Protein AF-A0A951RHQ1-F1 (afdb_monomer)

Foldseek 3Di:
DPFDDDPVRCCVVPPQCPPPVNCLQAVPVDGDAAEDFPDDDDPPVLVVVVVVRVVVCVVVVHNHYDYDDDPPDVSVVVNVVPDDNDDCVVSCVPVDDDDDDDCVPPDPVRVVCVVPDDDGDGSVVVD

Secondary structure (DSSP, 8-state):
-----SHHHHHHHHTGGG-TTTTTT--TTS---EE--S----TT-HHHHHHHHHHHHHHTT-S-EE----TT-HHHHHHHHHS---TTHHHHTT---------TT--HHHHHHHHHSPP---GGGG-

Structure (mmCIF, N/CA/C/O backbone):
data_AF-A0A951RHQ1-F1
#
_entry.id   AF-A0A951RHQ1-F1
#
loop_
_atom_site.group_PDB
_atom_site.id
_atom_site.type_symbol
_atom_site.label_atom_id
_atom_site.label_alt_id
_atom_site.label_comp_id
_atom_site.label_asym_id
_atom_site.label_entity_id
_atom_site.label_seq_id
_atom_site.pdbx_PDB_ins_code
_atom_site.Cartn_x
_atom_site.Cartn_y
_atom_site.Cartn_z
_atom_site.occupancy
_atom_site.B_iso_or_equiv
_atom_site.auth_seq_id
_atom_site.auth_comp_id
_atom_site.auth_asym_id
_atom_site.auth_atom_id
_atom_site.pdbx_PDB_model_num
ATOM 1 N N . VAL A 1 1 ? 11.189 13.349 -0.054 1.00 43.34 1 VAL A N 1
ATOM 2 C CA . VAL A 1 1 ? 11.544 12.596 1.179 1.00 43.34 1 VAL A CA 1
ATOM 3 C C . VAL A 1 1 ? 12.939 13.007 1.649 1.00 43.34 1 VAL A C 1
ATOM 5 O O . VAL A 1 1 ? 13.903 12.662 0.983 1.00 43.34 1 VAL A O 1
ATOM 8 N N . LYS A 1 2 ? 13.087 13.808 2.721 1.00 42.66 2 LYS A N 1
ATOM 9 C CA . LYS A 1 2 ? 14.414 14.354 3.096 1.00 42.66 2 LYS A CA 1
ATOM 10 C C . LYS A 1 2 ? 15.282 13.439 3.964 1.00 42.66 2 LYS A C 1
ATOM 12 O O . LYS A 1 2 ? 16.488 13.649 3.950 1.00 42.66 2 LYS A O 1
ATOM 17 N N . ARG A 1 3 ? 14.744 12.430 4.664 1.00 47.66 3 ARG A N 1
ATOM 18 C CA . ARG A 1 3 ? 15.541 11.399 5.367 1.00 47.66 3 ARG A CA 1
ATOM 19 C C . ARG A 1 3 ? 14.723 10.116 5.542 1.00 47.66 3 ARG A C 1
ATOM 21 O O . ARG A 1 3 ? 13.758 10.127 6.293 1.00 47.66 3 ARG A O 1
ATOM 28 N N . MET A 1 4 ? 15.115 9.024 4.883 1.00 55.66 4 MET A N 1
ATOM 29 C CA . MET A 1 4 ? 14.712 7.679 5.314 1.00 55.66 4 MET A CA 1
ATOM 30 C C . MET A 1 4 ? 15.668 7.240 6.435 1.00 55.66 4 MET A C 1
ATOM 32 O O . MET A 1 4 ? 16.883 7.253 6.215 1.00 55.66 4 MET A O 1
AT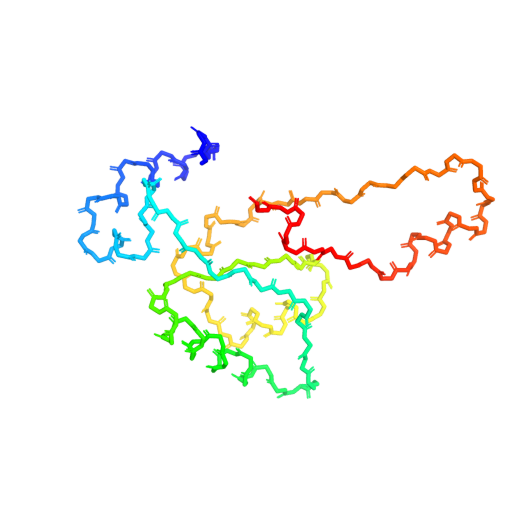OM 36 N N . PRO A 1 5 ? 15.180 6.918 7.643 1.00 45.75 5 PRO A N 1
ATOM 37 C CA . PRO A 1 5 ? 16.037 6.512 8.751 1.00 45.75 5 PRO A CA 1
ATOM 38 C C . PRO A 1 5 ? 16.599 5.091 8.563 1.00 45.75 5 PRO A C 1
ATOM 40 O O . PRO A 1 5 ? 16.001 4.239 7.912 1.00 45.75 5 PRO A O 1
ATOM 43 N N . GLY A 1 6 ? 17.759 4.828 9.173 1.00 61.56 6 GLY A N 1
ATOM 44 C CA . GLY A 1 6 ? 18.372 3.496 9.246 1.00 61.56 6 GLY A CA 1
ATOM 45 C C . GLY A 1 6 ? 19.452 3.203 8.197 1.00 61.56 6 GLY A C 1
ATOM 46 O O . GLY A 1 6 ? 19.715 3.985 7.283 1.00 61.56 6 GLY A O 1
ATOM 47 N N . PHE A 1 7 ? 20.107 2.048 8.352 1.00 61.94 7 PHE A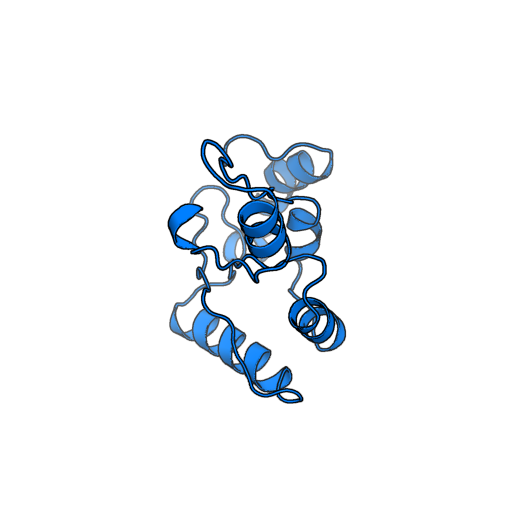 N 1
ATOM 48 C CA . PHE A 1 7 ? 21.171 1.558 7.461 1.00 61.94 7 PHE A CA 1
ATOM 49 C C . PHE A 1 7 ? 20.718 1.503 5.991 1.00 61.94 7 PHE A C 1
ATOM 51 O O . PHE A 1 7 ? 21.440 1.932 5.093 1.00 61.94 7 PHE A O 1
ATOM 58 N N . TRP A 1 8 ? 19.471 1.088 5.767 1.00 62.00 8 TRP A N 1
ATOM 59 C CA . TRP A 1 8 ? 18.847 1.028 4.448 1.00 62.00 8 TRP A CA 1
ATOM 60 C C . TRP A 1 8 ? 18.655 2.401 3.796 1.00 62.00 8 TRP A C 1
ATOM 62 O O . TRP A 1 8 ? 18.864 2.526 2.594 1.00 62.00 8 TRP A O 1
ATOM 72 N N . GLY A 1 9 ? 18.378 3.455 4.571 1.00 62.78 9 GLY A N 1
ATOM 73 C CA . GLY A 1 9 ? 18.279 4.821 4.049 1.00 62.78 9 GLY A CA 1
ATOM 74 C C . GLY A 1 9 ? 19.594 5.332 3.450 1.00 62.78 9 GLY A C 1
ATOM 75 O O . GLY A 1 9 ? 19.583 6.017 2.428 1.00 62.78 9 GLY A O 1
ATOM 76 N N . LYS A 1 10 ? 20.742 4.939 4.021 1.00 67.06 10 LYS A N 1
ATOM 77 C CA . LYS A 1 10 ? 22.067 5.246 3.451 1.00 67.06 10 LYS A CA 1
ATOM 78 C C . LYS A 1 10 ? 22.333 4.468 2.160 1.00 67.06 10 LYS A C 1
ATOM 80 O O . LYS A 1 10 ? 22.892 5.041 1.232 1.00 67.06 10 LYS A O 1
ATOM 85 N N . ILE A 1 11 ? 21.916 3.202 2.078 1.00 66.56 11 ILE A N 1
ATOM 86 C CA . ILE A 1 11 ? 22.037 2.404 0.845 1.00 66.56 11 ILE A CA 1
ATOM 87 C C . ILE A 1 11 ? 21.164 3.004 -0.270 1.00 66.56 11 ILE A C 1
ATOM 89 O O . ILE A 1 11 ? 21.635 3.178 -1.391 1.00 66.56 11 ILE A O 1
ATOM 93 N N . ILE A 1 12 ? 19.927 3.399 0.043 1.00 65.31 12 ILE A N 1
ATOM 94 C CA . ILE A 1 12 ? 18.999 4.007 -0.924 1.00 65.31 12 ILE A CA 1
ATOM 95 C C . ILE A 1 12 ? 19.508 5.341 -1.459 1.00 65.31 12 ILE A C 1
ATOM 97 O O . ILE A 1 12 ? 19.401 5.601 -2.652 1.00 65.31 12 ILE A O 1
ATOM 101 N N . LEU A 1 13 ? 20.079 6.186 -0.605 1.00 66.75 13 LEU A N 1
ATOM 102 C CA . LEU A 1 13 ? 20.565 7.492 -1.044 1.00 66.75 13 LEU A CA 1
ATOM 103 C C . LEU A 1 13 ? 21.918 7.417 -1.766 1.00 66.75 13 LEU A C 1
ATOM 105 O O . LEU A 1 13 ? 22.166 8.244 -2.637 1.00 66.75 13 LEU A O 1
ATOM 109 N N . ASN A 1 14 ? 22.773 6.439 -1.439 1.00 66.12 14 ASN A N 1
ATOM 110 C CA . ASN A 1 14 ? 24.164 6.426 -1.911 1.00 66.12 14 ASN A CA 1
ATOM 111 C C . ASN A 1 14 ? 24.497 5.325 -2.929 1.00 66.12 14 ASN A C 1
ATOM 113 O O . ASN A 1 14 ? 25.525 5.432 -3.586 1.00 66.12 14 ASN A O 1
ATOM 117 N N . VAL A 1 15 ? 23.693 4.263 -3.056 1.00 66.56 15 VAL A N 1
ATOM 118 C CA . VAL A 1 15 ? 23.990 3.115 -3.944 1.00 66.56 15 VAL A CA 1
ATOM 119 C C . VAL A 1 15 ? 22.992 3.035 -5.095 1.00 66.56 15 VAL A C 1
AT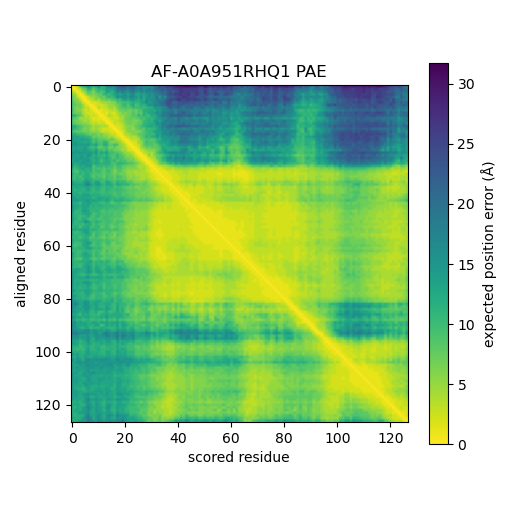OM 121 O O . VAL A 1 15 ? 23.384 2.944 -6.257 1.00 66.56 15 VAL A O 1
ATOM 124 N N . LEU A 1 16 ? 21.698 3.133 -4.781 1.00 64.94 16 LEU A N 1
ATOM 125 C CA . LEU A 1 16 ? 20.609 3.011 -5.755 1.00 64.94 16 LEU A CA 1
ATOM 126 C C . LEU A 1 16 ? 20.669 4.015 -6.930 1.00 64.94 16 LEU A C 1
ATOM 128 O O . LEU A 1 16 ? 20.396 3.585 -8.052 1.00 64.94 16 LEU A O 1
ATOM 132 N N . PRO A 1 17 ? 21.084 5.291 -6.757 1.00 64.19 17 PRO A N 1
ATOM 133 C CA . PRO A 1 17 ? 21.164 6.247 -7.868 1.00 64.19 17 PRO A CA 1
ATOM 134 C C . PRO A 1 17 ? 22.194 5.881 -8.945 1.00 64.19 17 PRO A C 1
ATOM 136 O O . PRO A 1 17 ? 22.060 6.309 -10.088 1.00 64.19 17 PRO A O 1
ATOM 139 N N . TYR A 1 18 ? 23.220 5.101 -8.588 1.00 66.69 18 TYR A N 1
ATOM 140 C CA . TYR A 1 18 ? 24.328 4.736 -9.47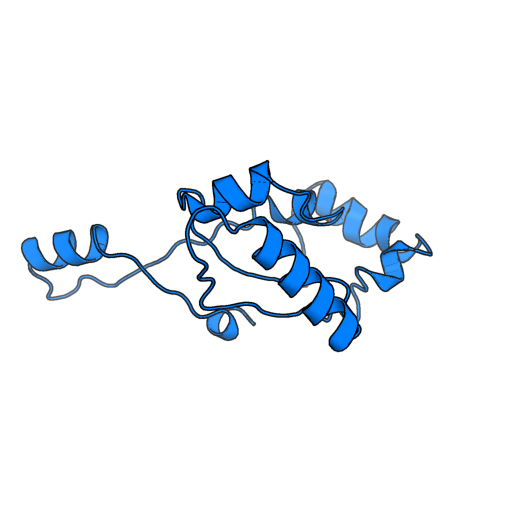8 1.00 66.69 18 TYR A CA 1
ATOM 141 C C . TYR A 1 18 ? 24.122 3.382 -10.171 1.00 66.69 18 TYR A C 1
ATOM 143 O O . TYR A 1 18 ? 24.933 2.993 -11.009 1.00 66.69 18 TYR A O 1
ATOM 151 N N . MET A 1 19 ? 23.038 2.663 -9.857 1.00 68.06 19 MET A N 1
ATOM 152 C CA . MET A 1 19 ? 22.679 1.425 -10.546 1.00 68.06 19 MET A CA 1
ATOM 153 C C . MET A 1 19 ? 21.830 1.742 -11.790 1.00 68.06 19 MET A C 1
ATOM 155 O O . MET A 1 19 ? 20.686 2.180 -11.643 1.00 68.06 19 MET A O 1
ATOM 159 N N . PRO A 1 20 ? 22.329 1.482 -13.015 1.00 58.94 20 PRO A N 1
ATOM 160 C CA . PRO A 1 20 ? 21.710 1.949 -14.263 1.00 58.94 20 PRO A CA 1
ATOM 161 C C . PRO A 1 20 ? 20.309 1.378 -14.544 1.00 58.94 20 PRO A C 1
ATOM 163 O O . PRO A 1 20 ? 19.574 1.940 -15.348 1.00 58.94 20 PRO A O 1
ATOM 166 N N . LEU A 1 21 ? 19.915 0.291 -13.874 1.00 63.84 21 LEU A N 1
ATOM 167 C CA . LEU A 1 21 ? 18.567 -0.283 -13.966 1.00 63.84 21 LEU A CA 1
ATOM 168 C C . LEU A 1 21 ? 17.616 0.234 -12.882 1.00 63.84 21 LEU A C 1
ATOM 170 O O . LEU A 1 21 ? 16.410 0.291 -13.107 1.00 63.84 21 LEU A O 1
ATOM 174 N N . ILE A 1 22 ? 18.137 0.626 -11.716 1.00 62.19 22 ILE A N 1
ATOM 175 C CA . ILE A 1 22 ? 17.289 1.018 -10.589 1.00 62.19 22 ILE A CA 1
ATOM 176 C C . ILE A 1 22 ? 16.980 2.514 -10.598 1.00 62.19 22 ILE A C 1
ATOM 178 O O . ILE A 1 22 ? 15.894 2.900 -10.178 1.00 62.19 22 ILE A O 1
ATOM 182 N N . SER A 1 23 ? 17.840 3.348 -11.185 1.00 58.41 23 SER A N 1
ATOM 183 C CA . SER A 1 23 ? 17.532 4.768 -11.418 1.00 58.41 23 SER A CA 1
ATOM 184 C C . SER A 1 23 ? 16.262 4.987 -12.256 1.00 58.41 23 SER A C 1
ATOM 186 O O . SER A 1 23 ? 15.628 6.034 -12.141 1.00 58.41 23 SER A O 1
ATOM 188 N N . ARG A 1 24 ? 15.860 3.989 -13.060 1.00 62.03 24 ARG A N 1
ATOM 189 C CA . ARG A 1 24 ? 14.596 3.978 -13.807 1.00 62.03 24 ARG A CA 1
ATOM 190 C C . ARG A 1 24 ? 13.389 3.600 -12.938 1.00 62.03 24 ARG A C 1
ATOM 192 O O . ARG A 1 24 ? 12.301 4.094 -13.184 1.00 62.03 24 ARG A O 1
ATOM 199 N N . ILE A 1 25 ? 13.581 2.757 -11.924 1.00 63.50 25 ILE A N 1
ATOM 200 C CA . ILE A 1 25 ? 12.521 2.269 -11.022 1.00 63.50 25 ILE A CA 1
ATOM 201 C C . ILE A 1 25 ? 12.284 3.249 -9.865 1.00 63.50 25 ILE A C 1
ATOM 203 O O . ILE A 1 25 ? 11.152 3.461 -9.437 1.00 63.50 25 ILE A O 1
ATOM 207 N N . PHE A 1 26 ? 13.363 3.848 -9.363 1.00 61.94 26 PHE A N 1
ATOM 208 C CA . PHE A 1 26 ? 13.372 4.736 -8.214 1.00 61.94 26 PHE A CA 1
ATOM 209 C C . PHE A 1 26 ? 14.361 5.878 -8.470 1.00 61.94 26 PHE A C 1
ATOM 211 O O . PHE A 1 26 ? 15.562 5.754 -8.222 1.00 61.94 26 PHE A O 1
ATOM 218 N N . ASN A 1 27 ? 13.863 7.006 -8.979 1.00 62.31 27 ASN A N 1
ATOM 219 C CA . ASN A 1 27 ? 14.648 8.232 -9.077 1.00 62.31 27 ASN A CA 1
ATOM 220 C C . ASN A 1 27 ? 14.384 9.096 -7.830 1.00 62.31 27 ASN A C 1
ATOM 222 O O . ASN A 1 27 ? 13.329 9.720 -7.741 1.00 62.31 27 ASN A O 1
ATOM 226 N N . PRO A 1 28 ? 15.319 9.197 -6.868 1.00 60.16 28 PRO A N 1
ATOM 227 C CA . PRO A 1 28 ? 15.092 9.950 -5.632 1.00 60.16 28 PRO A CA 1
ATOM 228 C C . PRO A 1 28 ? 14.892 11.458 -5.854 1.00 60.16 28 PRO A C 1
ATOM 230 O O . PRO A 1 28 ? 14.366 12.133 -4.969 1.00 60.16 28 PRO A O 1
ATOM 233 N N . ASN A 1 29 ? 15.288 11.988 -7.018 1.00 60.62 29 ASN A N 1
ATOM 234 C CA . ASN A 1 29 ? 15.089 13.392 -7.385 1.00 60.62 29 ASN A CA 1
ATOM 235 C C . ASN A 1 29 ? 13.727 13.649 -8.058 1.00 60.62 29 ASN A C 1
ATOM 237 O O . ASN A 1 29 ? 13.271 14.790 -8.066 1.00 60.62 29 ASN A O 1
ATOM 241 N N . LYS A 1 30 ? 13.096 12.612 -8.629 1.00 66.56 30 LYS A N 1
ATOM 242 C CA . LYS A 1 30 ? 11.774 12.634 -9.283 1.00 66.56 30 LYS A CA 1
ATOM 243 C C . LYS A 1 30 ? 11.125 11.258 -9.132 1.00 66.56 30 LYS A C 1
ATOM 245 O O . LYS A 1 30 ? 11.241 10.413 -10.016 1.00 66.56 30 LYS A O 1
ATOM 250 N N . PHE A 1 31 ? 10.554 11.008 -7.961 1.00 74.50 31 PHE A N 1
ATOM 251 C CA . PHE A 1 31 ? 9.935 9.726 -7.659 1.00 74.50 31 PHE A CA 1
ATOM 252 C C . PHE A 1 31 ? 8.443 9.804 -7.973 1.00 74.50 31 PHE A C 1
ATOM 254 O O . PHE A 1 31 ? 7.670 10.292 -7.152 1.00 74.50 31 PHE A O 1
ATOM 261 N N . ASP A 1 32 ? 8.079 9.335 -9.165 1.00 83.00 32 ASP A N 1
ATOM 262 C CA . ASP A 1 32 ? 6.691 9.216 -9.599 1.00 83.00 32 ASP A CA 1
ATOM 263 C C . ASP A 1 32 ? 6.186 7.801 -9.296 1.00 83.00 32 ASP A C 1
ATOM 265 O O . ASP A 1 32 ? 6.874 6.805 -9.549 1.00 83.00 32 ASP A O 1
ATOM 269 N N . PHE A 1 33 ? 4.981 7.705 -8.746 1.00 86.31 33 PHE A N 1
ATOM 270 C CA . PHE A 1 33 ? 4.349 6.439 -8.401 1.00 86.31 33 PHE A CA 1
ATOM 271 C C . PHE A 1 33 ? 2.848 6.502 -8.661 1.00 86.31 33 PHE A C 1
ATOM 273 O O . PHE A 1 33 ? 2.235 7.567 -8.614 1.00 86.31 33 PHE A O 1
ATOM 280 N N . LEU A 1 34 ? 2.257 5.341 -8.919 1.00 90.00 34 LEU A N 1
ATOM 281 C CA . LEU A 1 34 ? 0.814 5.197 -9.028 1.00 90.00 34 LEU A CA 1
ATOM 282 C C . LEU A 1 34 ? 0.231 5.057 -7.619 1.00 90.00 34 LEU A C 1
ATOM 284 O O . LEU A 1 34 ? 0.458 4.040 -6.964 1.00 90.00 34 LEU A O 1
ATOM 288 N N . ALA A 1 35 ? -0.489 6.066 -7.136 1.00 88.62 35 ALA A N 1
ATOM 289 C CA . ALA A 1 35 ? -1.255 5.941 -5.901 1.00 88.62 35 ALA A CA 1
ATOM 290 C C . ALA A 1 35 ? -2.490 5.062 -6.163 1.00 88.62 35 ALA A C 1
ATOM 292 O O . ALA A 1 35 ? -3.270 5.360 -7.067 1.00 88.62 35 ALA A O 1
ATOM 293 N N . LEU A 1 36 ? -2.644 3.967 -5.414 1.00 87.94 36 LEU A N 1
ATOM 294 C CA . LEU A 1 36 ? -3.839 3.122 -5.471 1.00 87.94 36 LEU A CA 1
ATOM 295 C C . LEU A 1 36 ? -4.676 3.311 -4.215 1.00 87.94 36 LEU A C 1
ATOM 297 O O . LEU A 1 36 ? -4.160 3.412 -3.101 1.00 87.94 36 LEU A O 1
ATOM 301 N N . GLU A 1 37 ? -5.982 3.240 -4.410 1.00 85.81 37 GLU A N 1
ATOM 302 C CA . GLU A 1 37 ? -6.986 3.409 -3.374 1.00 85.81 37 GLU A CA 1
ATOM 303 C C . GLU A 1 37 ? -8.176 2.490 -3.654 1.00 85.81 37 GLU A C 1
ATOM 305 O O . GLU A 1 37 ? -8.318 1.957 -4.756 1.00 85.81 37 GLU A O 1
ATOM 310 N N . GLY A 1 38 ? -9.004 2.252 -2.633 1.00 84.06 38 GLY A N 1
ATOM 311 C CA . GLY A 1 38 ? -10.229 1.464 -2.792 1.00 84.06 38 GLY A CA 1
ATOM 312 C C . GLY A 1 38 ? -10.010 0.049 -3.337 1.00 84.06 38 GLY A C 1
ATOM 313 O O . GLY A 1 38 ? -10.805 -0.421 -4.148 1.00 84.06 38 GLY A O 1
ATOM 314 N N . ILE A 1 39 ? -8.931 -0.632 -2.930 1.00 86.81 39 ILE A N 1
ATOM 315 C CA . ILE A 1 39 ? -8.594 -1.957 -3.462 1.00 86.81 39 ILE A CA 1
ATOM 316 C C . ILE A 1 39 ? -9.675 -2.967 -3.071 1.00 86.81 39 ILE A C 1
ATOM 318 O O . ILE A 1 39 ? -9.812 -3.346 -1.906 1.00 86.81 39 ILE A O 1
ATOM 322 N N . TRP A 1 40 ? -10.399 -3.455 -4.074 1.00 86.62 40 TRP A N 1
ATOM 323 C CA . TRP A 1 40 ? -11.369 -4.526 -3.924 1.00 86.62 40 TRP A CA 1
ATOM 324 C C . TRP A 1 40 ? -11.296 -5.480 -5.111 1.00 86.62 40 TRP A C 1
ATOM 326 O O . TRP A 1 40 ? -11.237 -5.068 -6.267 1.00 86.62 40 TRP A O 1
ATOM 336 N N . PHE A 1 41 ? -11.335 -6.774 -4.821 1.00 88.31 41 PHE A N 1
ATOM 337 C CA . PHE A 1 41 ? -11.514 -7.817 -5.819 1.00 88.31 41 PHE A CA 1
ATOM 338 C C . PHE A 1 41 ? -12.228 -9.007 -5.187 1.00 88.31 41 PHE A C 1
ATOM 340 O O . PHE A 1 41 ? -12.184 -9.223 -3.973 1.00 88.31 41 PHE A O 1
ATOM 347 N N . LYS A 1 42 ? -12.895 -9.800 -6.024 1.00 89.25 42 LYS A N 1
ATOM 348 C CA . LYS A 1 42 ? -13.589 -11.004 -5.570 1.00 89.25 42 LYS A CA 1
ATOM 349 C C . LYS A 1 42 ? -12.582 -11.994 -4.949 1.00 89.25 42 LYS A C 1
ATOM 351 O O . LYS A 1 42 ? -11.527 -12.220 -5.548 1.00 89.25 42 LYS A O 1
ATOM 356 N N . PRO A 1 43 ? -12.888 -12.628 -3.800 1.00 87.69 43 PRO A N 1
ATOM 357 C CA . PRO A 1 43 ? -12.007 -13.631 -3.203 1.00 87.69 43 PRO A CA 1
ATOM 358 C C . PRO A 1 43 ? -11.601 -14.721 -4.204 1.00 87.69 43 PRO A C 1
ATOM 360 O O . PRO A 1 43 ? -12.425 -15.169 -5.002 1.00 87.69 43 PRO A O 1
ATOM 363 N N . GLY A 1 44 ? -10.331 -15.130 -4.171 1.00 89.12 44 GLY A N 1
ATOM 364 C CA . GLY A 1 44 ? -9.759 -16.101 -5.115 1.00 89.12 44 GLY A CA 1
ATOM 365 C C . GLY A 1 44 ? -9.230 -15.505 -6.427 1.00 89.12 44 GLY A C 1
ATOM 366 O O . GLY A 1 44 ? -8.612 -16.224 -7.201 1.00 89.12 44 GLY A O 1
ATOM 367 N N . HIS A 1 45 ? -9.401 -14.201 -6.665 1.00 93.19 45 HIS A N 1
ATOM 368 C CA . HIS A 1 45 ? -8.959 -13.526 -7.894 1.00 93.19 45 HIS A CA 1
ATOM 369 C C . HIS A 1 45 ? -7.736 -12.616 -7.698 1.00 93.19 45 HIS A C 1
ATOM 371 O O . HIS A 1 45 ? -7.538 -11.662 -8.446 1.00 93.19 45 HIS A O 1
ATOM 377 N N . VAL A 1 46 ? -6.889 -12.917 -6.709 1.00 92.25 46 VAL A N 1
ATOM 378 C CA . VAL A 1 46 ? -5.685 -12.126 -6.391 1.00 92.25 46 VAL A CA 1
ATOM 379 C C . VAL A 1 46 ? -4.729 -11.979 -7.586 1.00 92.25 46 VAL A C 1
ATOM 381 O O . VAL A 1 46 ? -4.098 -10.938 -7.738 1.00 92.25 46 VAL A O 1
ATOM 384 N N . GLN A 1 47 ? -4.679 -12.972 -8.481 1.00 92.88 47 GLN A N 1
ATOM 385 C CA . GLN A 1 47 ? -3.880 -12.913 -9.708 1.00 92.88 47 GLN A CA 1
ATOM 386 C C . GLN A 1 47 ? -4.251 -11.730 -10.603 1.00 92.88 47 GLN A C 1
ATOM 388 O O . GLN A 1 47 ? -3.374 -11.031 -11.096 1.00 92.88 47 GLN A O 1
ATOM 393 N N . HIS A 1 48 ? -5.550 -11.453 -10.740 1.00 93.56 48 HIS A N 1
ATOM 394 C CA . HIS A 1 48 ? -6.039 -10.388 -11.608 1.00 93.56 48 HIS A CA 1
ATOM 395 C C . HIS A 1 48 ? -5.724 -9.014 -11.033 1.00 93.56 48 HIS A C 1
ATOM 397 O O . HIS A 1 48 ? -5.587 -8.058 -11.785 1.00 93.56 48 HIS A O 1
ATOM 403 N N . PHE A 1 49 ? -5.566 -8.908 -9.709 1.00 92.00 49 PHE A N 1
ATOM 404 C CA . PHE A 1 49 ? -5.064 -7.682 -9.105 1.00 92.00 49 PHE A CA 1
ATOM 405 C C . PHE A 1 49 ? -3.601 -7.426 -9.489 1.00 92.00 49 PHE A C 1
ATOM 407 O O . PHE A 1 49 ? -3.262 -6.301 -9.839 1.00 92.00 49 PHE A O 1
ATOM 414 N N . HIS A 1 50 ? -2.743 -8.453 -9.462 1.00 91.56 50 HIS A N 1
ATOM 415 C CA . HIS A 1 50 ? -1.349 -8.315 -9.906 1.00 91.56 50 HIS A CA 1
ATOM 416 C C . HIS A 1 50 ? -1.269 -7.974 -11.402 1.00 91.56 50 HIS A C 1
ATOM 418 O O . HIS A 1 50 ? -0.578 -7.026 -11.761 1.00 91.56 50 HIS A O 1
ATOM 424 N N . GLU A 1 51 ? -2.040 -8.659 -12.252 1.00 93.31 51 GLU A N 1
ATOM 425 C CA . GLU A 1 51 ? -2.123 -8.363 -13.695 1.00 93.31 51 GLU A CA 1
ATOM 426 C C . GLU A 1 51 ? -2.604 -6.928 -13.965 1.00 93.31 51 GLU A C 1
ATOM 428 O O . GLU A 1 51 ? -2.017 -6.212 -14.778 1.00 93.31 51 GLU A O 1
ATOM 433 N N . LEU A 1 52 ? -3.649 -6.483 -13.257 1.00 93.19 52 LEU A N 1
ATOM 434 C CA . LEU A 1 52 ? -4.161 -5.117 -13.351 1.00 93.19 52 LEU A CA 1
ATOM 435 C C . LEU A 1 52 ? -3.094 -4.102 -12.939 1.00 93.19 52 LEU A C 1
ATOM 437 O O . LEU A 1 52 ? -2.898 -3.103 -13.625 1.00 93.19 52 LEU A O 1
ATOM 441 N N . LEU A 1 53 ? -2.404 -4.356 -11.829 1.00 92.19 53 LEU A N 1
ATOM 442 C CA . LEU A 1 53 ? -1.379 -3.462 -11.315 1.00 92.19 53 LEU A CA 1
ATOM 443 C C . LEU A 1 53 ? -0.214 -3.309 -12.300 1.00 92.19 53 LEU A C 1
ATOM 445 O O . LEU A 1 53 ? 0.204 -2.187 -12.586 1.00 92.19 53 LEU A O 1
ATOM 449 N N . GLU A 1 54 ? 0.287 -4.417 -12.846 1.00 91.44 54 GLU A N 1
ATOM 450 C CA . GLU A 1 54 ? 1.335 -4.396 -13.869 1.00 91.44 54 GLU A CA 1
ATOM 451 C C . GLU A 1 54 ? 0.875 -3.660 -15.134 1.00 91.44 54 GLU A C 1
ATOM 453 O O . GLU A 1 54 ? 1.620 -2.835 -15.671 1.00 91.44 54 GLU A O 1
ATOM 458 N N . GLY A 1 55 ? -0.366 -3.897 -15.568 1.00 94.56 55 GLY A N 1
ATOM 459 C CA . GLY A 1 55 ? -0.977 -3.200 -16.699 1.00 94.56 55 GLY A CA 1
ATOM 460 C C . GLY A 1 55 ? -1.060 -1.687 -16.487 1.00 94.56 55 GLY A C 1
ATOM 461 O O . GLY A 1 55 ? -0.611 -0.927 -17.344 1.00 94.56 55 GLY A O 1
ATOM 462 N N . LEU A 1 56 ? -1.551 -1.242 -15.325 1.00 94.19 56 LEU A N 1
ATOM 463 C CA . LEU A 1 56 ? -1.655 0.180 -14.983 1.00 94.19 56 LEU A CA 1
ATOM 464 C C . LEU A 1 56 ? -0.281 0.853 -14.907 1.00 94.19 56 LEU A C 1
ATOM 466 O O . LEU A 1 56 ? -0.117 1.978 -15.385 1.00 94.19 56 LEU A O 1
ATOM 470 N N . LEU A 1 57 ? 0.718 0.181 -14.332 1.00 92.38 57 LEU A N 1
ATOM 471 C CA . LEU A 1 57 ? 2.091 0.689 -14.299 1.00 92.38 57 LEU A CA 1
ATOM 472 C C . LEU A 1 57 ? 2.659 0.840 -15.715 1.00 92.38 57 LEU A C 1
ATOM 474 O O . LEU A 1 57 ? 3.217 1.890 -16.043 1.00 92.38 57 LEU A O 1
ATOM 478 N N . ALA A 1 58 ? 2.464 -0.163 -16.573 1.00 93.31 58 ALA A N 1
ATOM 479 C CA . ALA A 1 58 ? 2.903 -0.118 -17.963 1.00 93.31 58 ALA A CA 1
ATOM 480 C C . ALA A 1 58 ? 2.214 1.005 -18.759 1.00 93.31 58 ALA A C 1
ATOM 482 O O . ALA A 1 58 ? 2.894 1.762 -19.458 1.00 93.31 58 ALA A O 1
ATOM 483 N N . GLU A 1 59 ? 0.894 1.153 -18.618 1.00 95.75 59 GLU A N 1
ATOM 484 C CA . GLU A 1 59 ? 0.094 2.184 -19.292 1.00 95.75 59 GLU A CA 1
ATOM 485 C C . GLU A 1 59 ? 0.536 3.599 -18.896 1.00 95.75 59 GLU A C 1
ATOM 487 O O . GLU A 1 59 ? 0.753 4.457 -19.756 1.00 95.75 59 GLU A O 1
ATOM 492 N N . ASN A 1 60 ? 0.770 3.822 -17.600 1.00 91.56 60 ASN A N 1
ATOM 493 C CA . ASN A 1 60 ? 1.193 5.118 -17.069 1.00 91.56 60 ASN A CA 1
ATOM 494 C C . ASN A 1 60 ? 2.708 5.365 -17.195 1.00 91.56 60 ASN A C 1
ATOM 496 O O . ASN A 1 60 ? 3.191 6.426 -16.801 1.00 91.56 60 ASN A O 1
ATOM 500 N N . LYS A 1 61 ? 3.470 4.414 -17.758 1.00 89.75 61 LYS A N 1
ATOM 501 C CA . LYS A 1 61 ? 4.945 4.445 -17.838 1.00 89.75 61 LYS A CA 1
ATOM 502 C C . LYS A 1 61 ? 5.605 4.631 -16.465 1.00 89.75 61 LYS A C 1
ATOM 504 O O . LYS A 1 61 ? 6.652 5.271 -16.350 1.00 89.75 61 LYS A O 1
ATOM 509 N N . LEU A 1 62 ? 4.986 4.059 -15.438 1.00 88.69 62 LEU A N 1
ATOM 510 C CA . LEU A 1 62 ? 5.451 4.063 -14.059 1.00 88.69 62 LEU A CA 1
ATOM 511 C C . LEU A 1 62 ? 6.064 2.708 -13.709 1.00 88.69 62 LEU A C 1
ATOM 513 O O . LEU A 1 62 ? 5.785 1.682 -14.323 1.00 88.69 62 LEU A O 1
ATOM 517 N N . HIS A 1 63 ? 6.920 2.710 -12.694 1.00 85.81 63 HIS A N 1
ATOM 518 C CA . HIS A 1 63 ? 7.612 1.507 -12.224 1.00 85.81 63 HIS A CA 1
ATOM 519 C C . HIS A 1 63 ? 7.279 1.152 -10.776 1.00 85.81 63 HIS A C 1
ATOM 521 O O . HIS A 1 63 ? 7.685 0.097 -10.293 1.00 85.81 63 HIS A O 1
ATOM 527 N N . THR A 1 64 ? 6.555 2.031 -10.086 1.00 86.75 64 THR A N 1
ATOM 528 C CA . THR A 1 64 ? 6.194 1.869 -8.685 1.00 86.75 64 THR A CA 1
ATOM 529 C C . THR A 1 64 ? 4.741 2.264 -8.481 1.00 86.75 64 THR A C 1
ATOM 531 O O . THR A 1 64 ? 4.290 3.275 -9.018 1.00 86.75 64 THR A O 1
ATOM 534 N N . ALA A 1 65 ? 4.027 1.484 -7.676 1.00 88.44 65 ALA A N 1
ATOM 535 C CA . ALA A 1 65 ? 2.746 1.862 -7.105 1.00 88.44 65 ALA A CA 1
ATOM 536 C C . ALA A 1 65 ? 2.866 1.964 -5.585 1.00 88.44 65 ALA A C 1
ATOM 538 O O . ALA A 1 65 ? 3.726 1.320 -4.974 1.00 88.44 65 ALA A O 1
ATOM 539 N N . LEU A 1 66 ? 2.003 2.773 -4.987 1.00 85.88 66 LEU A N 1
ATOM 540 C CA . LEU A 1 66 ? 1.953 3.004 -3.556 1.00 85.88 66 LEU A CA 1
ATOM 541 C C . LEU A 1 66 ? 0.507 2.905 -3.081 1.00 85.88 66 LEU A C 1
ATOM 543 O O . LEU A 1 66 ? -0.389 3.505 -3.667 1.00 85.88 66 LEU A O 1
ATOM 547 N N . TRP A 1 67 ? 0.290 2.131 -2.026 1.00 84.75 67 TRP A N 1
ATOM 548 C CA . TRP A 1 67 ? -1.013 1.964 -1.403 1.00 84.75 67 TRP A CA 1
ATOM 549 C C . TRP A 1 67 ? -0.848 1.641 0.078 1.00 84.75 67 TRP A C 1
ATOM 551 O O . TRP A 1 67 ? 0.193 1.133 0.506 1.00 84.75 67 TRP A O 1
ATOM 561 N N . TRP A 1 68 ? -1.894 1.913 0.851 1.00 81.69 68 TRP A N 1
ATOM 562 C CA . TRP A 1 68 ? -1.928 1.688 2.289 1.00 81.69 68 TRP A CA 1
ATOM 563 C C . TRP A 1 68 ? -2.969 0.627 2.593 1.00 81.69 68 TRP A C 1
ATOM 565 O O . TRP A 1 68 ? -4.098 0.681 2.114 1.00 81.69 68 TRP A O 1
ATOM 575 N N . MET A 1 69 ? -2.564 -0.365 3.374 1.00 83.19 69 MET A N 1
ATOM 576 C CA . MET A 1 69 ? -3.435 -1.426 3.853 1.00 83.19 69 MET A CA 1
ATOM 577 C C . MET A 1 69 ? -3.052 -1.761 5.280 1.00 83.19 69 MET A C 1
ATOM 579 O O . MET A 1 69 ? -1.870 -1.736 5.630 1.00 83.19 69 MET A O 1
ATOM 583 N N . ASP A 1 70 ? -4.055 -2.119 6.073 1.00 81.75 70 ASP A N 1
ATOM 584 C CA . ASP A 1 70 ? -3.833 -2.626 7.416 1.00 81.75 70 ASP A CA 1
ATOM 585 C C . ASP A 1 70 ? -2.919 -3.864 7.374 1.00 81.75 70 ASP A C 1
ATOM 587 O O . ASP A 1 70 ? -3.075 -4.752 6.527 1.00 81.75 70 ASP A O 1
ATOM 591 N N . THR A 1 71 ? -1.954 -3.924 8.291 1.00 80.94 71 THR A N 1
ATOM 592 C CA . THR A 1 71 ? -1.061 -5.072 8.477 1.00 80.94 71 THR A CA 1
ATOM 593 C C . THR A 1 71 ? -1.807 -6.375 8.765 1.00 80.94 71 THR A C 1
ATOM 595 O O . THR A 1 71 ? -1.316 -7.449 8.394 1.00 80.94 71 THR A O 1
ATOM 598 N N . GLU A 1 72 ? -2.989 -6.280 9.371 1.00 82.06 72 GLU A N 1
ATOM 599 C CA . GLU A 1 72 ? -3.872 -7.398 9.706 1.00 82.06 72 GLU A CA 1
ATOM 600 C C . GLU A 1 72 ? -4.889 -7.707 8.594 1.00 82.06 72 GLU A C 1
ATOM 602 O O . GLU A 1 72 ? -5.596 -8.713 8.661 1.00 82.06 72 GLU A O 1
ATOM 607 N N . CYS A 1 73 ? -4.937 -6.904 7.522 1.00 83.31 73 CYS A N 1
ATOM 608 C CA . CYS A 1 73 ? -5.868 -7.115 6.418 1.00 83.31 73 CYS A CA 1
ATOM 609 C C . CYS A 1 73 ? -5.629 -8.480 5.733 1.00 83.31 73 CYS A C 1
ATOM 611 O O . CYS A 1 73 ? -4.549 -8.710 5.172 1.00 83.31 73 CYS A O 1
ATOM 613 N N . PRO A 1 74 ? -6.638 -9.373 5.658 1.00 85.31 74 PRO A N 1
ATOM 614 C CA . PRO A 1 74 ? -6.488 -10.672 4.998 1.00 85.31 74 PRO A CA 1
ATOM 615 C C . PRO A 1 74 ? -6.127 -10.558 3.512 1.00 85.31 74 PRO A C 1
ATOM 617 O O . PRO A 1 74 ? -5.388 -11.389 2.983 1.00 85.31 74 PRO A O 1
ATOM 620 N N . VAL A 1 75 ? -6.610 -9.509 2.838 1.00 86.69 75 VAL A N 1
ATOM 621 C CA . VAL A 1 75 ? -6.297 -9.233 1.428 1.00 86.69 75 VAL A CA 1
ATOM 622 C C . VAL A 1 75 ? -4.807 -8.935 1.255 1.00 86.69 75 VAL A C 1
ATOM 624 O O . VAL A 1 75 ? -4.186 -9.457 0.331 1.00 86.69 75 VAL A O 1
ATOM 627 N N 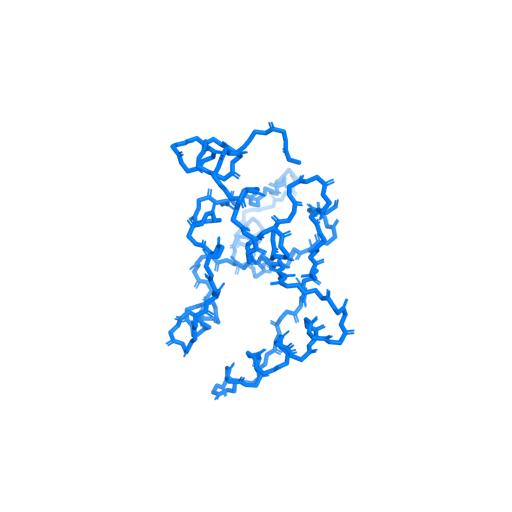. LEU A 1 76 ? -4.197 -8.178 2.176 1.00 86.12 76 LEU A N 1
ATOM 628 C CA . LEU A 1 76 ? -2.757 -7.907 2.145 1.00 86.12 76 LEU A CA 1
ATOM 629 C C . LEU A 1 76 ? -1.942 -9.203 2.259 1.00 86.12 76 LEU A C 1
ATOM 631 O O . LEU A 1 76 ? -0.926 -9.354 1.580 1.00 86.12 76 LEU A O 1
ATOM 635 N N . GLN A 1 77 ? -2.388 -10.149 3.089 1.00 86.44 77 GLN A N 1
ATOM 636 C CA . GLN A 1 77 ? -1.724 -11.447 3.230 1.00 86.44 77 GLN A CA 1
ATOM 637 C C . GLN A 1 77 ? -1.839 -12.288 1.954 1.00 86.44 77 GLN A C 1
ATOM 639 O O . GLN A 1 77 ? -0.837 -12.837 1.499 1.00 86.44 77 GLN A O 1
ATOM 644 N N . GLN A 1 78 ? -3.017 -12.325 1.322 1.00 89.31 78 GLN A N 1
ATOM 645 C CA . GLN A 1 78 ? -3.206 -13.015 0.039 1.00 89.31 78 GLN A CA 1
ATOM 646 C C . GLN A 1 78 ? -2.313 -12.426 -1.060 1.00 89.31 78 GLN A C 1
ATOM 648 O O . GLN A 1 78 ? -1.666 -13.169 -1.797 1.00 89.31 78 GLN A O 1
ATOM 653 N N . LEU A 1 79 ? -2.228 -11.094 -1.138 1.00 88.62 79 LEU A N 1
ATOM 654 C CA . LEU A 1 79 ? -1.387 -10.408 -2.118 1.00 88.62 79 LEU A CA 1
ATOM 655 C C . LEU A 1 79 ? 0.101 -10.748 -1.944 1.00 88.62 79 LEU A C 1
ATOM 657 O O . LEU A 1 79 ? 0.773 -11.002 -2.943 1.00 88.62 79 LEU A O 1
ATOM 661 N N . LYS A 1 80 ? 0.584 -10.801 -0.692 1.00 86.44 80 LYS A N 1
ATOM 662 C CA . LYS A 1 80 ? 1.965 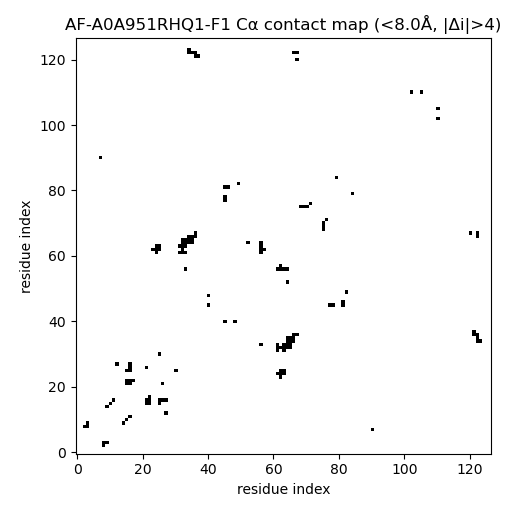-11.190 -0.339 1.00 86.44 80 LYS A CA 1
ATOM 663 C C . LYS A 1 80 ? 2.274 -12.657 -0.637 1.00 86.44 80 LYS A C 1
ATOM 665 O O . LYS A 1 80 ? 3.414 -12.980 -0.949 1.00 86.44 80 LYS A O 1
ATOM 670 N N . GLN A 1 81 ? 1.292 -13.545 -0.476 1.00 88.19 81 GLN A N 1
ATOM 671 C CA . GLN A 1 81 ? 1.460 -14.979 -0.724 1.00 88.19 81 GLN A CA 1
ATOM 672 C C . GLN A 1 81 ? 1.473 -15.313 -2.216 1.00 88.19 81 GLN A C 1
ATOM 674 O O . GLN A 1 81 ? 2.195 -16.219 -2.624 1.00 88.19 81 GLN A O 1
ATOM 679 N N . TYR A 1 82 ? 0.681 -14.600 -3.020 1.00 89.00 82 TYR A N 1
ATOM 680 C CA . TYR A 1 82 ? 0.556 -14.878 -4.448 1.00 89.00 82 TYR A CA 1
ATOM 681 C C . TYR A 1 82 ? 1.784 -14.439 -5.259 1.00 89.00 82 TYR A C 1
ATOM 683 O O . TYR A 1 82 ? 2.263 -15.193 -6.102 1.00 89.00 82 TYR A O 1
ATOM 691 N N . GLY A 1 83 ? 2.291 -13.226 -5.024 1.00 82.88 83 GLY A N 1
ATOM 692 C CA . GLY A 1 83 ? 3.308 -12.618 -5.884 1.00 82.88 83 GLY A CA 1
ATOM 693 C C . GLY A 1 83 ? 4.323 -11.771 -5.126 1.00 82.88 83 GLY A C 1
ATOM 694 O O . GLY A 1 83 ? 4.185 -11.500 -3.934 1.00 82.88 83 GLY A O 1
ATOM 695 N N . GLN A 1 84 ? 5.367 -11.338 -5.831 1.00 80.50 84 GLN A N 1
ATOM 696 C CA . GLN A 1 84 ? 6.409 -10.484 -5.264 1.00 80.50 84 GLN A CA 1
ATOM 697 C C . GLN A 1 84 ? 6.108 -9.008 -5.553 1.00 80.50 84 GLN A C 1
ATOM 699 O O . GLN A 1 84 ? 5.947 -8.626 -6.703 1.00 80.50 84 GLN A O 1
ATOM 704 N N . PHE A 1 85 ? 6.143 -8.145 -4.534 1.00 82.44 85 PHE A N 1
ATOM 705 C CA . PH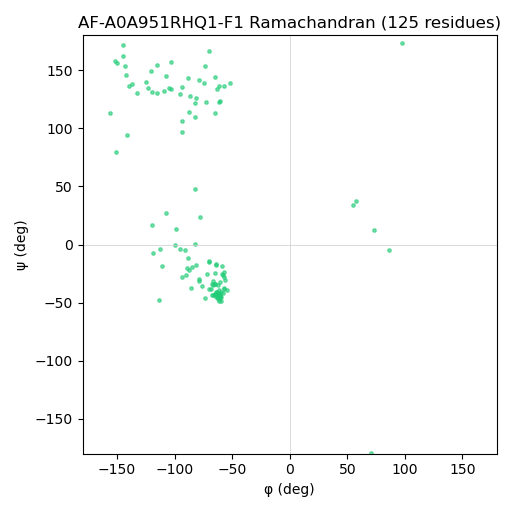E A 1 85 ? 5.979 -6.685 -4.686 1.00 82.44 85 PHE A CA 1
ATOM 706 C C . PHE A 1 85 ? 7.241 -5.955 -5.193 1.00 82.44 85 PHE A C 1
ATOM 708 O O . PHE A 1 85 ? 7.439 -4.765 -4.945 1.00 82.44 85 PHE A O 1
ATOM 715 N N . GLY A 1 86 ? 8.126 -6.675 -5.883 1.00 78.50 86 GLY A N 1
ATOM 716 C CA . GLY A 1 86 ? 9.361 -6.138 -6.444 1.00 78.50 86 GLY A CA 1
ATOM 717 C C . GLY A 1 86 ? 10.439 -5.762 -5.418 1.00 78.50 86 GLY A C 1
ATOM 718 O O . GLY A 1 86 ? 10.299 -5.905 -4.201 1.00 78.50 86 GLY A O 1
ATOM 719 N N . PHE A 1 87 ? 11.563 -5.268 -5.940 1.00 73.31 87 PHE A N 1
ATOM 720 C CA . PHE A 1 87 ? 12.798 -5.044 -5.178 1.00 73.31 87 PHE A CA 1
ATOM 721 C C . PHE A 1 87 ? 12.734 -3.894 -4.170 1.00 73.31 87 PHE A C 1
ATOM 723 O O . PHE A 1 87 ? 13.602 -3.797 -3.307 1.00 73.31 87 PHE A O 1
ATOM 730 N N . ILE A 1 88 ? 11.727 -3.023 -4.270 1.00 70.19 88 ILE A N 1
ATOM 731 C CA . ILE A 1 88 ? 11.598 -1.845 -3.406 1.00 70.19 88 ILE A CA 1
ATOM 732 C C . ILE A 1 88 ? 10.812 -2.115 -2.115 1.00 70.19 88 ILE A C 1
ATOM 734 O O . ILE A 1 88 ? 10.969 -1.390 -1.134 1.00 70.19 88 ILE A O 1
ATOM 738 N N . HIS A 1 89 ? 10.003 -3.178 -2.082 1.00 74.88 89 HIS A N 1
ATOM 739 C CA . HIS A 1 89 ? 9.147 -3.512 -0.942 1.00 74.88 89 HIS A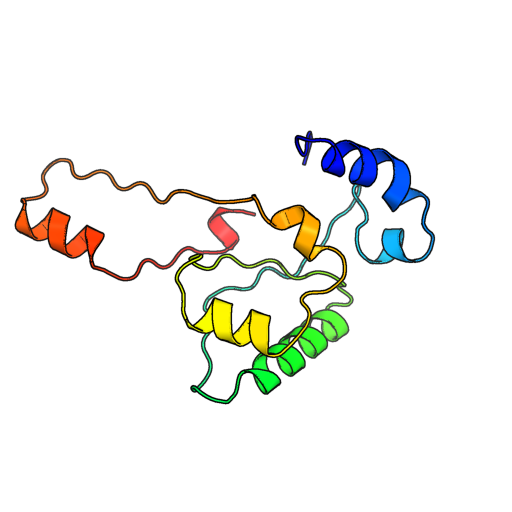 CA 1
ATOM 740 C C . HIS A 1 89 ? 9.895 -3.692 0.399 1.00 74.88 89 HIS A C 1
ATOM 742 O O . HIS A 1 89 ? 9.401 -3.223 1.426 1.00 74.88 89 HIS A O 1
ATOM 748 N N . PRO A 1 90 ? 11.105 -4.292 0.457 1.00 66.62 90 PRO A N 1
ATOM 749 C CA . PRO A 1 90 ? 11.855 -4.401 1.711 1.00 66.62 90 PRO A CA 1
ATOM 750 C C . PRO A 1 90 ? 12.173 -3.050 2.366 1.00 66.62 90 PRO A C 1
ATOM 752 O O . PRO A 1 90 ? 12.343 -2.989 3.584 1.00 66.62 90 PRO A O 1
ATOM 755 N N . PHE A 1 91 ? 12.231 -1.968 1.584 1.00 62.59 91 PHE A N 1
ATOM 756 C CA . PHE A 1 91 ? 12.551 -0.631 2.080 1.00 62.59 91 PHE A CA 1
ATOM 757 C C . PHE A 1 91 ? 11.353 0.082 2.719 1.00 62.59 91 PHE A C 1
ATOM 759 O O . PHE A 1 91 ? 11.552 1.025 3.482 1.00 62.59 91 PHE A O 1
ATOM 766 N N . THR A 1 92 ? 10.123 -0.375 2.462 1.00 67.44 92 THR A N 1
ATOM 767 C CA . THR A 1 92 ? 8.890 0.202 3.028 1.00 67.44 92 THR A CA 1
ATOM 768 C C . THR A 1 92 ? 8.351 -0.590 4.222 1.00 67.44 92 THR A C 1
ATOM 770 O O . THR A 1 92 ? 7.367 -0.192 4.840 1.00 67.44 92 THR A O 1
ATOM 773 N N . LYS A 1 93 ? 9.029 -1.679 4.610 1.00 59.78 93 LYS A N 1
ATOM 774 C CA . LYS A 1 93 ? 8.571 -2.673 5.597 1.00 59.78 93 LYS A CA 1
ATOM 775 C C . LYS A 1 93 ? 8.266 -2.121 7.004 1.00 59.78 93 LYS A C 1
ATOM 777 O O . LYS A 1 93 ? 7.548 -2.774 7.748 1.00 59.78 93 LYS A O 1
ATOM 782 N N . ASN A 1 94 ? 8.766 -0.930 7.345 1.00 58.50 94 ASN A N 1
ATOM 783 C CA . ASN A 1 94 ? 8.551 -0.265 8.640 1.00 58.50 94 ASN A CA 1
ATOM 784 C C . ASN A 1 94 ? 7.858 1.106 8.516 1.00 58.50 94 A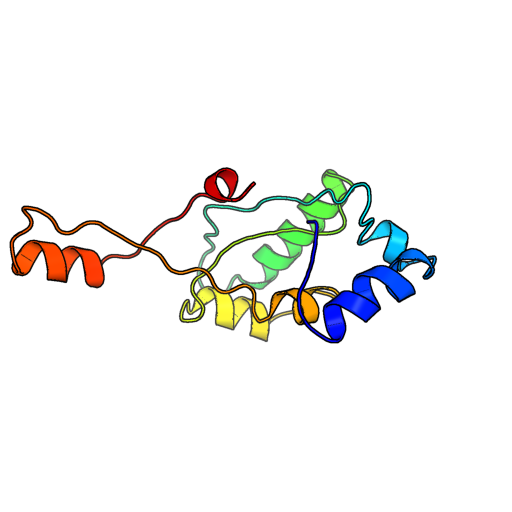SN A C 1
ATOM 786 O O . ASN A 1 94 ? 7.907 1.902 9.452 1.00 58.50 94 ASN A O 1
ATOM 790 N N . ALA A 1 95 ? 7.234 1.411 7.375 1.00 65.88 95 ALA A N 1
ATOM 791 C CA . ALA A 1 95 ? 6.472 2.646 7.174 1.00 65.88 95 ALA A CA 1
ATOM 792 C C . ALA A 1 95 ? 5.043 2.527 7.745 1.00 65.88 95 ALA A C 1
ATOM 794 O O . ALA A 1 95 ? 4.067 2.814 7.059 1.00 65.88 95 ALA A O 1
ATOM 795 N N . GLY A 1 96 ? 4.919 2.035 8.982 1.00 66.94 96 GLY A N 1
ATOM 796 C CA . GLY A 1 96 ? 3.629 1.935 9.662 1.00 66.94 96 GLY A CA 1
ATOM 797 C C . GLY A 1 96 ? 3.033 3.319 9.922 1.00 66.94 96 GLY A C 1
ATOM 798 O O . GLY A 1 96 ? 3.764 4.267 10.211 1.00 66.94 96 GLY A O 1
ATOM 799 N N . THR A 1 97 ? 1.710 3.424 9.822 1.00 72.62 97 THR A N 1
ATOM 800 C CA . THR A 1 97 ? 0.950 4.623 10.188 1.00 72.62 97 THR A CA 1
ATOM 801 C C . THR A 1 97 ? -0.052 4.271 11.282 1.00 72.62 97 THR A C 1
ATOM 803 O O . THR A 1 97 ? -0.526 3.137 11.343 1.00 72.62 97 THR A O 1
ATOM 806 N N . HIS A 1 98 ? -0.364 5.231 12.148 1.00 80.69 98 HIS A N 1
ATOM 807 C CA . HIS A 1 98 ? -1.391 5.083 13.174 1.00 80.69 98 HIS A CA 1
ATOM 808 C C . HIS A 1 98 ? -2.591 5.945 12.800 1.00 80.69 98 HIS A C 1
ATOM 810 O O . HIS A 1 98 ? -2.435 7.123 12.478 1.00 80.69 98 HIS A O 1
ATOM 816 N N . ILE A 1 99 ? -3.785 5.362 12.871 1.00 82.25 99 ILE A N 1
ATOM 817 C CA . ILE A 1 99 ? -5.034 6.103 12.723 1.00 82.25 99 ILE A CA 1
ATOM 818 C C . ILE A 1 99 ? -5.408 6.643 14.099 1.00 82.25 99 ILE A C 1
ATOM 820 O O . ILE A 1 99 ? -5.428 5.906 15.082 1.00 82.25 99 ILE A O 1
ATOM 824 N N . MET A 1 100 ? -5.671 7.945 14.170 1.00 86.62 100 MET A N 1
ATOM 825 C CA . MET A 1 100 ? -6.081 8.613 15.399 1.00 86.62 100 MET A CA 1
ATOM 826 C C . MET A 1 100 ? -7.452 9.241 15.195 1.00 86.62 100 MET A C 1
ATOM 828 O O . MET A 1 100 ? -7.665 9.970 14.229 1.00 86.62 100 MET A O 1
ATOM 832 N N . ALA A 1 101 ? -8.361 8.997 16.134 1.00 89.38 101 ALA A N 1
ATOM 833 C CA . ALA A 1 101 ? -9.670 9.629 16.171 1.00 89.38 101 ALA A CA 1
ATOM 834 C C . ALA A 1 101 ? -9.877 10.313 17.525 1.00 89.38 101 ALA A C 1
ATOM 836 O O . ALA A 1 101 ? -9.487 9.789 18.569 1.00 89.38 101 ALA A O 1
ATOM 837 N N . SER A 1 102 ? -10.482 11.502 17.516 1.00 91.25 102 SER A N 1
ATOM 838 C CA . SER A 1 102 ? -10.895 12.161 18.754 1.00 91.25 102 SER A CA 1
ATOM 839 C C . SER A 1 102 ? -12.226 11.581 19.214 1.00 91.25 102 SER A C 1
ATOM 841 O O . SER A 1 102 ? -13.201 11.604 18.469 1.00 91.25 102 SER A O 1
ATOM 843 N N . THR A 1 103 ? -12.274 11.111 20.457 1.00 93.44 103 THR A N 1
ATOM 844 C CA . THR A 1 103 ? -13.476 10.539 21.082 1.00 93.44 103 THR A CA 1
ATOM 845 C C . THR A 1 103 ? -14.207 11.537 21.983 1.00 93.44 103 THR A C 1
ATOM 847 O O . THR A 1 103 ? -15.086 11.176 22.764 1.00 93.44 103 THR A O 1
ATOM 850 N N . ASN A 1 104 ? -13.862 12.825 21.884 1.00 91.38 104 ASN A N 1
ATOM 851 C CA . ASN A 1 104 ? -14.491 13.870 22.681 1.00 91.38 104 ASN A CA 1
ATOM 852 C C . ASN A 1 104 ? -15.995 13.921 22.381 1.00 91.38 104 ASN A C 1
ATOM 854 O O . ASN A 1 104 ? -16.386 14.175 21.245 1.00 91.38 104 ASN A O 1
ATOM 858 N N . LYS A 1 105 ? -16.818 13.776 23.428 1.00 94.75 105 LYS A N 1
ATOM 859 C CA . LYS A 1 105 ? -18.294 13.740 23.373 1.00 94.75 105 LYS A CA 1
ATOM 860 C C . LYS A 1 105 ? -18.905 12.451 22.802 1.00 94.75 105 LYS A C 1
ATOM 862 O O . LYS A 1 105 ? -20.104 12.454 22.548 1.00 94.75 105 LYS A O 1
ATOM 867 N N . LEU A 1 106 ? -18.127 11.381 22.641 1.00 95.31 106 LEU A N 1
ATOM 868 C CA . LEU A 1 106 ? -18.668 10.054 22.344 1.00 95.31 106 LEU A CA 1
ATOM 869 C C . LEU A 1 106 ? -19.004 9.305 23.642 1.00 95.31 106 LEU A C 1
ATOM 871 O O . LEU A 1 106 ? -18.292 9.414 24.645 1.00 95.31 106 LEU A O 1
ATOM 875 N N . SER A 1 107 ? -20.092 8.546 23.615 1.00 96.81 107 SER A N 1
ATOM 876 C CA . SER A 1 107 ? -20.424 7.521 24.609 1.00 96.81 107 SER A CA 1
ATOM 877 C C . SER A 1 107 ? -19.486 6.312 24.500 1.00 96.81 107 SER A C 1
ATOM 879 O O . SER A 1 107 ? -18.763 6.154 23.516 1.00 96.81 107 SER A O 1
ATOM 881 N N . GLN A 1 108 ? -19.497 5.431 25.504 1.00 95.69 108 GLN A N 1
ATOM 882 C CA . GLN A 1 108 ? -18.663 4.222 25.478 1.00 95.69 108 GLN A CA 1
ATOM 883 C C . GLN A 1 108 ? -19.079 3.266 24.354 1.00 95.69 108 GLN A C 1
ATOM 885 O O . GLN A 1 108 ? -18.235 2.618 23.737 1.00 95.69 108 GLN A O 1
ATOM 890 N N . GLU A 1 109 ? -20.373 3.215 24.050 1.00 96.38 109 GLU A N 1
ATOM 891 C CA . GLU A 1 109 ? -20.930 2.433 22.952 1.00 96.38 109 GLU A CA 1
ATOM 892 C C . GLU A 1 109 ? -20.451 2.954 21.588 1.00 96.38 109 GLU A C 1
ATOM 894 O O . GLU A 1 109 ? -20.067 2.162 20.728 1.00 96.38 109 GLU A O 1
ATOM 899 N N . GLU A 1 110 ? -20.413 4.277 21.399 1.00 95.19 110 GLU A N 1
ATOM 900 C CA . GLU A 1 110 ? -19.911 4.905 20.168 1.00 95.19 110 GLU A CA 1
ATOM 901 C C . GLU A 1 110 ? -18.400 4.729 20.000 1.00 95.19 110 GLU A C 1
ATOM 903 O O . GLU A 1 110 ? -17.939 4.481 18.887 1.00 95.19 110 GLU A O 1
ATOM 908 N N . ILE A 1 111 ? -17.629 4.814 21.091 1.00 94.69 111 ILE A N 1
ATOM 909 C CA . ILE A 1 111 ? -16.183 4.544 21.063 1.00 94.69 111 ILE A CA 1
ATOM 910 C C . ILE A 1 111 ? -15.932 3.102 20.629 1.00 94.69 111 ILE A C 1
ATOM 912 O O . ILE A 1 111 ? -15.156 2.869 19.706 1.00 94.69 111 ILE A O 1
ATOM 916 N N . LYS A 1 112 ? -16.640 2.142 21.230 1.00 94.62 112 LYS A N 1
ATOM 917 C CA . LYS A 1 112 ? -16.508 0.730 20.866 1.00 94.62 112 LYS A CA 1
ATOM 918 C C . LYS A 1 112 ? -16.882 0.482 19.402 1.00 94.62 112 LYS A C 1
ATOM 920 O O . LYS A 1 112 ? -16.162 -0.212 18.691 1.00 94.62 112 LYS A O 1
ATOM 925 N N . MET A 1 113 ? -17.978 1.080 18.933 1.00 93.69 113 MET A N 1
ATOM 926 C CA . MET A 1 113 ? -18.378 0.985 17.528 1.00 93.69 113 MET A CA 1
ATOM 927 C C . MET A 1 113 ? -17.299 1.549 16.596 1.00 93.69 113 MET A C 1
ATOM 929 O O . MET A 1 113 ? -17.034 0.960 15.549 1.00 93.69 113 MET A O 1
ATOM 933 N N . LEU A 1 114 ? -16.673 2.669 16.963 1.00 91.56 114 LEU A N 1
ATOM 934 C CA . LEU A 1 114 ? -15.597 3.284 16.189 1.00 91.56 114 LEU A CA 1
ATOM 935 C C . LEU A 1 114 ? -14.354 2.383 16.117 1.00 91.56 114 LEU A C 1
ATOM 937 O O . LEU A 1 114 ? -13.778 2.249 15.042 1.00 91.56 114 LEU A O 1
ATOM 941 N N . GLU A 1 115 ? -13.964 1.758 17.230 1.00 89.81 115 GLU A N 1
ATOM 942 C CA . GLU A 1 115 ? -12.810 0.846 17.309 1.00 89.81 115 GLU A CA 1
ATOM 943 C C . GLU A 1 115 ? -13.018 -0.454 16.516 1.00 89.81 115 GLU A C 1
ATOM 945 O O . GLU A 1 115 ? -12.067 -0.992 15.954 1.00 89.81 115 GLU A O 1
ATOM 950 N N . GLU A 1 116 ? -14.253 -0.956 16.449 1.00 90.12 116 GLU A N 1
ATOM 951 C CA . GLU A 1 116 ? -14.598 -2.199 15.741 1.00 90.12 116 GLU A CA 1
ATOM 952 C C . GLU A 1 116 ? -14.935 -1.977 14.255 1.00 90.12 116 GLU A C 1
ATOM 954 O O . GLU A 1 116 ? -15.044 -2.937 13.484 1.00 90.12 116 GLU A O 1
ATOM 959 N N . SER A 1 117 ? -15.119 -0.724 13.832 1.00 88.19 117 SER A N 1
ATOM 960 C CA . SER A 1 117 ? -15.495 -0.400 12.456 1.00 88.19 117 SER A CA 1
ATOM 961 C C . SER A 1 117 ? -14.297 -0.463 11.505 1.00 88.19 117 SER A C 1
ATOM 963 O O . SER A 1 117 ? -13.209 0.008 11.838 1.00 88.19 117 SER A O 1
ATOM 965 N N . PRO A 1 118 ? -14.480 -0.969 10.271 1.00 84.75 118 PRO A N 1
ATOM 966 C CA . PRO A 1 118 ? -13.439 -0.880 9.259 1.00 84.75 118 PRO A CA 1
ATOM 967 C C . PRO A 1 118 ? -13.165 0.589 8.924 1.00 84.75 118 PRO A C 1
ATOM 969 O O . PRO A 1 118 ? -14.091 1.366 8.679 1.00 84.75 118 PRO A O 1
ATOM 972 N N . VAL A 1 119 ? -11.887 0.956 8.863 1.00 84.81 119 VAL A N 1
ATOM 973 C CA . VAL A 1 119 ? -11.466 2.306 8.484 1.00 84.81 119 VAL A CA 1
ATOM 974 C C . VAL A 1 119 ? -10.966 2.306 7.046 1.00 84.81 119 VAL A C 1
ATOM 976 O O . VAL A 1 119 ? -10.184 1.449 6.635 1.00 84.81 119 VAL A O 1
ATOM 979 N N . TYR A 1 120 ? -11.417 3.295 6.283 1.00 84.81 120 TYR A N 1
ATOM 980 C CA . TYR A 1 120 ? -10.889 3.608 4.965 1.00 84.81 120 TYR A CA 1
ATOM 981 C C . TYR A 1 120 ? -10.025 4.860 5.061 1.00 84.81 120 TYR A C 1
ATOM 983 O O . TYR A 1 120 ? -10.440 5.845 5.671 1.00 84.81 120 TYR A O 1
ATOM 991 N N . VAL A 1 121 ? -8.847 4.831 4.441 1.00 80.69 121 VAL A N 1
ATOM 992 C CA . VAL A 1 121 ? -7.998 6.015 4.312 1.00 80.69 121 VAL A CA 1
ATOM 993 C C . VAL A 1 121 ? -7.716 6.260 2.840 1.00 80.69 121 VAL A C 1
ATOM 995 O O . VAL A 1 121 ? -7.414 5.321 2.100 1.00 80.69 121 VAL A O 1
ATOM 998 N N . SER A 1 122 ? -7.842 7.517 2.422 1.00 82.81 122 SER A N 1
ATOM 999 C CA . SER A 1 122 ? -7.547 7.931 1.056 1.00 82.81 122 SER A CA 1
ATOM 1000 C C . SER A 1 122 ? -6.038 7.968 0.836 1.00 82.81 122 SER A C 1
ATOM 1002 O O . SER A 1 122 ? -5.301 8.446 1.700 1.00 82.81 122 SER A O 1
ATOM 1004 N N . ALA A 1 123 ? -5.558 7.507 -0.322 1.00 77.50 123 ALA A N 1
ATOM 1005 C CA . ALA A 1 123 ? -4.139 7.647 -0.641 1.00 77.50 123 ALA A CA 1
ATOM 1006 C C . ALA A 1 123 ? -3.770 9.129 -0.829 1.00 77.50 123 ALA A C 1
ATOM 1008 O O . ALA A 1 123 ? -2.676 9.528 -0.431 1.00 77.50 123 ALA A O 1
ATOM 1009 N N . PHE A 1 124 ? -4.707 9.953 -1.316 1.00 78.44 124 PHE A N 1
ATOM 1010 C CA . PHE A 1 124 ? -4.546 11.407 -1.426 1.00 78.44 124 PHE A CA 1
ATOM 1011 C C . PHE A 1 124 ? -4.251 12.121 -0.101 1.00 78.44 124 PHE A C 1
ATOM 1013 O O . PHE A 1 124 ? -3.617 13.171 -0.118 1.00 78.44 124 PHE A O 1
ATOM 1020 N N . ASP A 1 125 ? -4.657 11.570 1.048 1.00 76.56 125 ASP A N 1
ATOM 1021 C CA . ASP A 1 125 ? -4.348 12.178 2.353 1.00 76.56 125 ASP A CA 1
ATOM 1022 C C . ASP A 1 125 ? -2.852 12.059 2.712 1.00 76.56 125 ASP A C 1
ATOM 1024 O O . ASP A 1 125 ? -2.366 12.731 3.626 1.00 76.56 125 ASP A O 1
ATOM 1028 N N . PHE A 1 126 ? -2.106 11.209 1.996 1.00 69.19 126 PHE A N 1
ATOM 1029 C CA . PHE A 1 126 ? -0.692 10.914 2.243 1.00 69.19 126 PHE A CA 1
ATOM 1030 C C . PHE A 1 126 ? 0.264 11.406 1.145 1.00 69.19 126 PHE A C 1
ATOM 1032 O O . PHE A 1 126 ? 1.481 11.237 1.298 1.00 69.19 126 PHE A O 1
ATOM 1039 N N . THR A 1 127 ? -0.251 11.978 0.052 1.00 61.62 127 THR A N 1
ATOM 1040 C CA . THR A 1 127 ? 0.524 12.426 -1.124 1.00 61.62 127 THR A CA 1
ATOM 1041 C C . THR A 1 127 ? 0.500 13.935 -1.280 1.00 61.62 127 THR A C 1
ATOM 1043 O O . THR A 1 127 ? 1.595 14.517 -1.454 1.00 61.62 127 THR A O 1
#

Radius of gyration: 17.68 Å; Cα contacts (8 Å, |Δi|>4): 74; chains: 1; bounding box: 45×30×45 Å

Nearest PDB structures (foldseek):
  2g3t-assembly1_A  TM=5.030E-01  e=6.314E-01  Homo sapiens
  2fxf-assembly1_B  TM=5.247E-01  e=2.859E+00  Homo sapiens
  2q4v-assembly1_A  TM=5.234E-01  e=2.677E+00  Homo sapiens
  2d4p-assembly1_A  TM=5.745E-01  e=6.712E+00  Thermus thermophilus HB8

pLDDT: mean 79.42, std 13.31, range [42.66, 96.81]

Sequence (127 aa):
VKRMPGFWGKIILNVLPYMPLISRIFNPNKFDFLALEGIWFKPGHVQHFHELLEGLLAENKLHTALWWMDTECPVLQQLKQYGQFGFIHPFTKNAGTHIMASTNKLSQEEIKMLEESPVYVSAFDFT

Mean predicted aligned error: 8.65 Å

Solvent-accessible surface area (backbone atoms only — not comparable to full-atom values): 8439 Å² total; per-residue (Å²): 135,94,76,63,81,63,76,63,29,54,45,55,71,72,48,40,67,77,34,88,74,41,37,73,52,52,27,92,92,65,73,67,61,47,75,45,63,88,88,78,76,66,88,93,45,62,67,56,53,52,54,49,50,55,50,52,27,59,74,70,74,38,68,39,72,48,71,86,74,59,92,82,36,67,66,56,53,51,49,59,71,75,48,81,79,60,92,63,46,80,79,52,74,80,72,78,84,84,91,82,80,86,64,84,94,54,52,74,68,55,49,51,51,59,74,74,46,91,82,87,77,64,48,75,83,79,108